Protein AF-A0A7V8LJP8-F1 (afdb_monomer_lite)

Foldseek 3Di:
DKFFLVLLLVLLVVVVVVLVVLVVQLVVLQVVLLVVLVVCLVVQQVQLVVQQVVLCVVQVVVVHDDDLQSNCVSNPACPVRDSHVCCVRPDDSPDTDDCVRGPDRPDDPNVLSVVVSVVSVPDDDGIDDPVVCVVVPNVVCVVSVVSRRVVRVD

Structure (mmCIF, N/CA/C/O backbone):
data_AF-A0A7V8LJP8-F1
#
_entry.id   AF-A0A7V8LJP8-F1
#
loop_
_atom_site.group_PDB
_atom_site.id
_atom_site.type_symbol
_atom_site.label_atom_id
_atom_site.label_alt_id
_atom_site.label_comp_id
_atom_site.label_asym_id
_atom_site.label_entity_id
_atom_site.label_seq_id
_atom_site.pdbx_PDB_ins_code
_atom_site.Cartn_x
_atom_site.Cartn_y
_atom_site.Cartn_z
_atom_site.occupancy
_atom_site.B_iso_or_equiv
_atom_site.auth_seq_id
_atom_site.auth_comp_id
_atom_site.auth_asym_id
_atom_site.auth_atom_id
_atom_site.pdbx_PDB_model_num
ATOM 1 N N . MET A 1 1 ? -11.365 -3.358 37.286 1.00 68.81 1 MET A N 1
ATOM 2 C CA . MET A 1 1 ? -11.426 -2.047 36.606 1.00 68.81 1 MET A CA 1
ATOM 3 C C . MET A 1 1 ? -12.723 -1.976 35.821 1.00 68.81 1 MET A C 1
ATOM 5 O O . MET A 1 1 ? -12.950 -2.861 34.997 1.00 68.81 1 MET A O 1
ATOM 9 N N . ALA A 1 2 ? -13.573 -1.001 36.137 1.00 78.75 2 ALA A N 1
ATOM 10 C CA . ALA A 1 2 ? -14.812 -0.727 35.414 1.00 78.75 2 ALA A CA 1
ATOM 11 C C . ALA A 1 2 ? -14.565 0.418 34.425 1.00 78.75 2 ALA A C 1
ATOM 13 O O . ALA A 1 2 ? -13.834 1.353 34.748 1.00 78.75 2 ALA A O 1
ATOM 14 N N . ILE A 1 3 ? -15.117 0.307 33.222 1.00 84.94 3 ILE A N 1
ATOM 15 C CA . ILE A 1 3 ? -15.003 1.303 32.156 1.00 84.94 3 ILE A CA 1
ATOM 16 C C . ILE A 1 3 ? -16.411 1.770 31.811 1.00 84.94 3 ILE A C 1
ATOM 18 O O . ILE A 1 3 ? -17.336 0.955 31.769 1.00 84.94 3 ILE A O 1
ATOM 22 N N . SER A 1 4 ? -16.564 3.068 31.560 1.00 88.56 4 SER A N 1
ATOM 23 C CA . SER A 1 4 ? -17.813 3.623 31.044 1.00 88.56 4 SER A CA 1
ATOM 24 C C . SER A 1 4 ? -18.151 3.022 29.673 1.00 88.56 4 SER A C 1
ATOM 26 O O . SER A 1 4 ? -17.306 2.957 28.776 1.00 88.56 4 SER A O 1
ATOM 28 N N . LYS A 1 5 ? -19.408 2.609 29.494 1.00 88.69 5 LYS A N 1
ATOM 29 C CA . LYS A 1 5 ? -19.963 2.161 28.210 1.00 88.69 5 LYS A CA 1
ATOM 30 C C . LYS A 1 5 ? -19.842 3.257 27.149 1.00 88.69 5 LYS A C 1
ATOM 32 O O . LYS A 1 5 ? -19.445 2.959 26.026 1.00 88.69 5 LYS A O 1
ATOM 37 N N . ALA A 1 6 ? -20.109 4.511 27.518 1.00 87.69 6 ALA A N 1
ATOM 38 C CA . ALA A 1 6 ? -19.940 5.657 26.627 1.00 87.69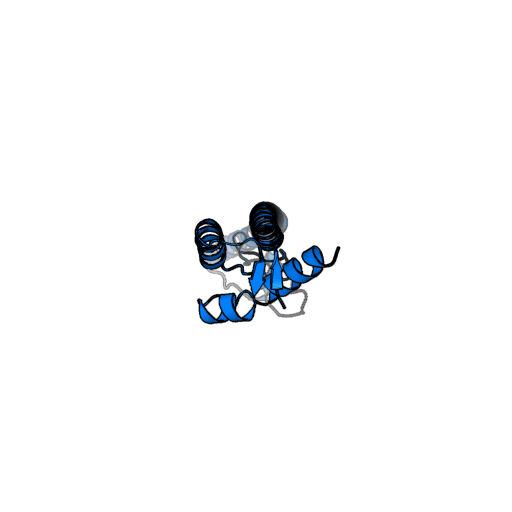 6 ALA A CA 1
ATOM 39 C C . ALA A 1 6 ? -18.472 5.823 26.202 1.00 87.69 6 ALA A C 1
ATOM 41 O O . ALA A 1 6 ? -18.187 5.900 25.013 1.00 87.69 6 ALA A O 1
ATOM 42 N N . ALA A 1 7 ? -17.525 5.734 27.145 1.00 87.25 7 ALA A N 1
ATOM 43 C CA . ALA A 1 7 ? -16.099 5.815 26.822 1.00 87.25 7 ALA A CA 1
ATOM 44 C C . ALA A 1 7 ? -15.635 4.676 25.895 1.00 87.25 7 ALA A C 1
ATOM 46 O O . ALA A 1 7 ? -14.795 4.888 25.023 1.00 87.25 7 ALA A O 1
ATOM 47 N N . LEU A 1 8 ? -16.172 3.460 26.052 1.00 88.69 8 LEU A N 1
ATOM 48 C CA . LEU A 1 8 ? -15.883 2.351 25.136 1.00 88.69 8 LEU A CA 1
ATOM 49 C C . LEU A 1 8 ? -16.423 2.617 23.730 1.00 88.69 8 LEU A C 1
ATOM 51 O O . LEU A 1 8 ? -15.702 2.382 22.761 1.00 88.69 8 LEU A O 1
ATOM 55 N N . LEU A 1 9 ? -17.659 3.106 23.616 1.00 90.62 9 LEU A N 1
ATOM 56 C CA . LEU A 1 9 ? -18.264 3.455 22.331 1.00 90.62 9 LEU A CA 1
ATOM 57 C C . LEU A 1 9 ? -17.465 4.556 21.622 1.00 90.62 9 LEU A C 1
ATOM 59 O O . LEU A 1 9 ? -17.111 4.372 20.459 1.00 90.62 9 LEU A O 1
ATOM 63 N N . ASP A 1 10 ? -17.076 5.613 22.334 1.00 90.44 10 ASP A N 1
ATOM 64 C CA . ASP A 1 10 ? -16.269 6.710 21.786 1.00 90.44 10 ASP A CA 1
ATOM 65 C C . ASP A 1 10 ? -14.908 6.224 21.263 1.00 90.44 10 ASP A C 1
ATOM 67 O O . ASP A 1 10 ? -14.459 6.611 20.176 1.00 90.44 10 ASP A O 1
ATOM 71 N N . VAL A 1 11 ? -14.233 5.332 21.998 1.00 91.00 11 VAL A N 1
ATOM 72 C CA . VAL A 1 11 ? -12.957 4.761 21.535 1.00 91.00 11 VAL A CA 1
ATOM 73 C C . VAL A 1 11 ? -13.160 3.853 20.328 1.00 91.00 11 VAL A C 1
ATOM 75 O O . VAL A 1 11 ? -12.351 3.891 19.402 1.00 91.00 11 VAL A O 1
ATOM 78 N N . ILE A 1 12 ? -14.225 3.049 20.293 1.00 92.62 12 ILE A N 1
ATOM 79 C CA . ILE A 1 12 ? -14.533 2.212 19.125 1.00 92.62 12 ILE A CA 1
ATOM 80 C C . ILE A 1 12 ? -14.776 3.090 17.897 1.00 92.62 12 ILE A C 1
ATOM 82 O O . ILE A 1 12 ? -14.183 2.845 16.846 1.00 92.62 12 ILE A O 1
ATOM 86 N N . GLU A 1 13 ? -15.602 4.127 18.019 1.00 92.56 13 GLU A N 1
ATOM 87 C CA . GLU A 1 13 ? -15.935 5.016 16.905 1.00 92.56 13 GLU A CA 1
ATOM 88 C C . GLU A 1 13 ? -14.720 5.795 16.407 1.00 92.56 13 GLU A C 1
ATOM 90 O O . GLU A 1 13 ? -14.461 5.817 15.202 1.00 92.56 13 GLU A O 1
ATOM 95 N N . SER A 1 14 ? -13.922 6.358 17.315 1.00 91.62 14 SER A N 1
ATOM 96 C CA . SER A 1 14 ? -12.677 7.040 16.948 1.00 91.62 14 SER A CA 1
ATOM 97 C C . SER A 1 14 ? -11.657 6.092 16.309 1.00 91.62 14 SER A C 1
ATOM 99 O O . SER A 1 14 ? -11.029 6.464 15.319 1.00 91.62 14 SER A O 1
ATOM 101 N N . THR A 1 15 ? -11.541 4.850 16.790 1.00 92.44 15 THR A N 1
ATOM 102 C CA . THR A 1 15 ? -10.647 3.832 16.206 1.00 92.44 15 THR A CA 1
ATOM 103 C C . THR A 1 15 ? -11.094 3.437 14.797 1.00 92.44 15 THR A C 1
ATOM 105 O O . THR A 1 15 ? -10.269 3.368 13.885 1.00 92.44 15 THR A O 1
ATOM 108 N N . LEU A 1 16 ? -12.394 3.207 14.585 1.00 93.44 16 LEU A N 1
ATOM 109 C CA . LEU A 1 16 ? -12.949 2.879 13.267 1.00 93.44 16 LEU A CA 1
ATOM 110 C C . LEU A 1 16 ? -12.799 4.043 12.279 1.00 93.44 16 LEU A C 1
ATOM 112 O O . LEU A 1 16 ? -12.453 3.827 11.112 1.00 93.44 16 LEU A O 1
ATOM 116 N N . LYS A 1 17 ? -13.018 5.276 12.747 1.00 94.06 17 LYS A N 1
ATOM 117 C CA . LYS A 1 17 ? -12.820 6.486 11.947 1.00 94.06 17 LYS A CA 1
ATOM 118 C C . LYS A 1 17 ? -11.356 6.638 11.535 1.00 94.06 17 LYS A C 1
ATOM 120 O O . LYS A 1 17 ? -11.082 6.734 10.342 1.00 94.06 17 LYS A O 1
ATOM 125 N N . ALA A 1 18 ? -10.427 6.558 12.489 1.00 92.44 18 ALA A N 1
ATOM 126 C CA . ALA A 1 18 ? -8.992 6.645 12.223 1.00 92.44 18 ALA A CA 1
ATOM 127 C C . ALA A 1 18 ? -8.522 5.555 11.247 1.00 92.44 18 ALA A C 1
ATOM 129 O O . ALA A 1 18 ? -7.752 5.829 10.332 1.00 92.44 18 ALA A O 1
ATOM 130 N N . HIS A 1 19 ? -9.037 4.329 11.374 1.00 93.50 19 HIS A N 1
ATOM 131 C CA . HIS A 1 19 ? -8.722 3.254 10.434 1.00 93.50 19 HIS A CA 1
ATOM 132 C C . HIS A 1 19 ? -9.230 3.536 9.015 1.00 93.50 19 HIS A C 1
ATOM 134 O O . HIS A 1 19 ? -8.542 3.243 8.040 1.00 93.50 19 HIS A O 1
ATOM 140 N N . THR A 1 20 ? -10.417 4.129 8.883 1.00 94.50 20 THR A N 1
ATOM 141 C CA . THR A 1 20 ? -10.967 4.532 7.580 1.00 94.50 20 THR A CA 1
ATOM 142 C C . THR A 1 20 ? -10.120 5.636 6.944 1.00 94.50 20 THR A C 1
ATOM 144 O O . THR A 1 20 ? -9.798 5.565 5.758 1.00 94.50 20 THR A O 1
ATOM 147 N N . GLU A 1 21 ? -9.707 6.629 7.731 1.00 94.94 21 GLU A N 1
ATOM 148 C CA . GLU A 1 21 ? -8.794 7.692 7.292 1.00 94.94 21 GLU A CA 1
ATOM 149 C C . GLU A 1 21 ? -7.428 7.119 6.880 1.00 94.94 21 GLU A C 1
ATOM 151 O O . GLU A 1 21 ? -6.903 7.473 5.823 1.00 94.94 21 GLU A O 1
ATOM 156 N N . ASP A 1 22 ? -6.886 6.164 7.643 1.00 93.38 22 ASP A N 1
ATOM 157 C CA . ASP A 1 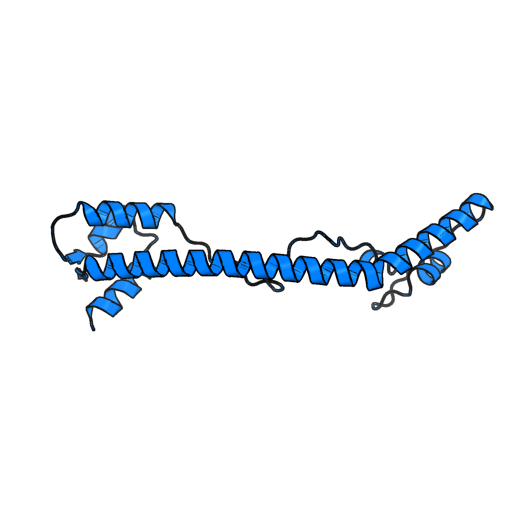22 ? -5.652 5.451 7.304 1.00 93.38 22 ASP A CA 1
ATOM 158 C C . ASP A 1 22 ? -5.773 4.685 5.978 1.00 93.38 22 ASP A C 1
ATOM 160 O O . ASP A 1 22 ? -4.836 4.710 5.176 1.00 93.38 22 ASP A O 1
ATOM 164 N N . GLN A 1 23 ? -6.910 4.027 5.720 1.00 94.62 23 GLN A N 1
ATOM 165 C CA . GLN A 1 23 ? -7.175 3.336 4.452 1.00 94.62 23 GLN A CA 1
ATOM 166 C C . GLN A 1 23 ? -7.240 4.310 3.271 1.00 94.62 23 GLN A C 1
ATOM 168 O O . GLN A 1 23 ? -6.668 4.038 2.212 1.00 94.62 23 GLN A O 1
ATOM 173 N N . GLN A 1 24 ? -7.919 5.446 3.442 1.00 95.62 24 GLN A N 1
ATOM 174 C CA . GLN A 1 24 ? -8.015 6.477 2.408 1.00 95.62 24 GLN A CA 1
ATOM 175 C C . GLN A 1 24 ? -6.649 7.096 2.110 1.00 95.62 24 GLN A C 1
ATOM 177 O O . GLN A 1 24 ? -6.269 7.191 0.940 1.00 95.62 24 GLN A O 1
ATOM 182 N N . ARG A 1 25 ? -5.885 7.440 3.156 1.00 96.06 25 ARG A N 1
ATOM 183 C CA . ARG A 1 25 ? -4.502 7.911 3.030 1.00 96.06 25 ARG A CA 1
ATOM 184 C C . ARG A 1 25 ? -3.657 6.894 2.274 1.00 96.06 25 ARG A C 1
ATOM 186 O O . ARG A 1 25 ? -3.040 7.249 1.277 1.00 96.06 25 ARG A O 1
ATOM 193 N N . TYR A 1 26 ? -3.662 5.636 2.715 1.00 95.31 26 TYR A N 1
ATOM 194 C CA . TYR A 1 26 ? -2.877 4.575 2.086 1.00 95.31 26 TYR A CA 1
ATOM 195 C C . TYR A 1 26 ? -3.211 4.436 0.601 1.00 95.31 26 TYR A C 1
ATOM 197 O O . TYR A 1 26 ? -2.311 4.417 -0.231 1.00 95.31 26 TYR A O 1
ATOM 205 N N . LYS A 1 27 ? -4.499 4.420 0.239 1.00 95.94 27 LYS A N 1
ATOM 206 C CA . LYS A 1 27 ? -4.924 4.355 -1.164 1.00 95.94 27 LYS A CA 1
ATOM 207 C C . LYS A 1 27 ? -4.382 5.529 -1.986 1.00 95.94 27 LYS A C 1
ATOM 209 O O . LYS A 1 27 ? -3.890 5.307 -3.090 1.00 95.94 27 LYS A O 1
ATOM 214 N N . ALA A 1 28 ? -4.463 6.752 -1.463 1.00 95.94 28 ALA A N 1
ATOM 215 C CA . ALA A 1 28 ? -3.953 7.938 -2.146 1.00 95.94 28 ALA A CA 1
ATOM 216 C C . ALA A 1 28 ? -2.422 7.897 -2.306 1.00 95.94 28 ALA A C 1
ATOM 218 O O . ALA A 1 28 ? -1.907 8.170 -3.389 1.00 95.94 28 ALA A O 1
ATOM 219 N N . GLU A 1 29 ? -1.697 7.496 -1.259 1.00 96.75 29 GLU A N 1
ATOM 220 C CA . GLU A 1 29 ? -0.236 7.362 -1.285 1.00 96.75 29 GLU A CA 1
ATOM 221 C C . GLU A 1 29 ? 0.229 6.263 -2.250 1.00 96.75 29 GLU A C 1
ATOM 223 O O . GLU A 1 29 ? 1.170 6.483 -3.011 1.00 96.75 29 GLU A O 1
ATOM 228 N N . VAL A 1 30 ? -0.446 5.107 -2.285 1.00 96.19 30 VAL A N 1
ATOM 229 C CA . VAL A 1 30 ? -0.160 4.034 -3.255 1.00 96.19 30 VAL A CA 1
ATOM 230 C C . VAL A 1 30 ? -0.352 4.537 -4.685 1.00 96.19 30 VAL A C 1
ATOM 232 O O . VAL A 1 30 ? 0.507 4.300 -5.531 1.00 96.19 30 VAL A O 1
ATOM 235 N N . GLN A 1 31 ? -1.443 5.257 -4.960 1.00 95.62 31 GLN A N 1
ATOM 236 C CA . GLN A 1 31 ? -1.709 5.810 -6.291 1.00 95.62 31 GLN A CA 1
ATOM 237 C C . GLN A 1 31 ? -0.645 6.831 -6.715 1.00 95.62 31 GLN A C 1
ATOM 239 O O . GLN A 1 31 ? -0.154 6.774 -7.844 1.00 95.62 31 GLN A O 1
ATOM 244 N N . ASP A 1 32 ? -0.255 7.740 -5.818 1.00 95.94 32 ASP A N 1
ATOM 245 C CA . ASP A 1 32 ? 0.817 8.705 -6.084 1.00 95.94 32 ASP A CA 1
ATOM 246 C C . ASP A 1 32 ? 2.165 8.009 -6.317 1.00 95.94 32 ASP A C 1
ATOM 248 O O . ASP A 1 32 ? 2.885 8.334 -7.265 1.00 95.94 32 ASP A O 1
ATOM 252 N N . TRP A 1 33 ? 2.484 7.003 -5.501 1.00 96.25 33 TRP A N 1
ATOM 253 C CA . TRP A 1 33 ? 3.706 6.222 -5.646 1.00 96.25 33 TRP A CA 1
ATOM 254 C C . TRP A 1 33 ? 3.741 5.458 -6.975 1.00 96.25 33 TRP A C 1
ATOM 256 O O . TRP A 1 33 ? 4.752 5.503 -7.677 1.00 96.25 33 TRP A O 1
ATOM 266 N N . GLN A 1 34 ? 2.638 4.812 -7.367 1.00 95.56 34 GLN A N 1
ATOM 267 C CA . GLN A 1 34 ? 2.522 4.104 -8.647 1.00 95.56 34 GLN A CA 1
ATOM 268 C C . GLN A 1 34 ? 2.670 5.058 -9.836 1.00 95.56 34 GLN A C 1
ATOM 270 O O . GLN A 1 34 ? 3.363 4.730 -10.801 1.00 95.56 34 GLN A O 1
ATOM 275 N N . ARG A 1 35 ? 2.081 6.259 -9.757 1.00 95.56 35 ARG A N 1
ATOM 276 C CA . ARG A 1 35 ? 2.255 7.305 -10.773 1.00 95.56 35 ARG A CA 1
ATOM 277 C C . ARG A 1 35 ? 3.725 7.699 -10.916 1.00 95.56 35 ARG A C 1
ATOM 279 O O . ARG A 1 35 ? 4.277 7.561 -12.002 1.00 95.56 35 ARG A O 1
ATOM 286 N N . LYS A 1 36 ? 4.379 8.101 -9.823 1.00 95.31 36 LYS A N 1
ATOM 287 C CA . LYS A 1 36 ? 5.800 8.500 -9.830 1.00 95.31 36 LYS A CA 1
ATOM 288 C C . LYS A 1 36 ? 6.709 7.374 -10.311 1.00 95.31 36 LYS A C 1
ATOM 290 O O . LYS A 1 36 ? 7.664 7.601 -11.050 1.00 95.31 36 LYS A O 1
ATOM 295 N N . ARG A 1 37 ? 6.410 6.136 -9.911 1.00 94.31 37 ARG A N 1
ATOM 296 C CA . ARG A 1 37 ? 7.132 4.948 -10.367 1.00 94.31 37 ARG A CA 1
ATOM 297 C C . ARG A 1 37 ? 7.002 4.760 -11.875 1.00 94.31 37 ARG A C 1
ATOM 299 O O . ARG A 1 37 ? 8.004 4.497 -12.531 1.00 94.31 37 ARG A O 1
ATOM 306 N N . ARG A 1 38 ? 5.799 4.898 -12.428 1.00 94.75 38 ARG A N 1
ATOM 307 C CA . ARG A 1 38 ? 5.568 4.817 -13.873 1.00 94.75 38 ARG A CA 1
ATOM 308 C C . ARG A 1 38 ? 6.278 5.937 -14.625 1.00 94.75 38 ARG A C 1
ATOM 310 O O . ARG A 1 38 ? 6.963 5.643 -15.595 1.00 94.75 38 ARG A O 1
ATOM 317 N N . GLU A 1 39 ? 6.184 7.175 -14.152 1.00 95.38 39 GLU A N 1
ATOM 318 C CA . GLU A 1 39 ? 6.892 8.321 -14.741 1.00 95.38 39 GLU A CA 1
ATOM 319 C C . GLU A 1 39 ? 8.407 8.074 -14.778 1.00 95.38 39 GLU A C 1
ATOM 321 O O . GLU A 1 39 ? 9.047 8.244 -15.815 1.00 95.38 39 GLU A O 1
ATOM 326 N N . LYS A 1 40 ? 8.978 7.566 -13.677 1.00 93.38 40 LYS A N 1
ATOM 327 C CA . LYS A 1 40 ? 10.390 7.170 -13.619 1.00 93.38 40 LYS A CA 1
ATOM 328 C C . LYS A 1 40 ? 10.720 6.057 -14.615 1.00 93.38 40 LYS A C 1
ATOM 330 O O . LYS A 1 40 ? 11.759 6.098 -15.267 1.00 93.38 40 LYS A O 1
ATOM 335 N N . TRP A 1 41 ? 9.847 5.062 -14.750 1.00 93.69 41 TRP A N 1
ATOM 336 C CA . TRP A 1 41 ? 10.036 3.964 -15.697 1.00 93.69 41 TRP A CA 1
ATOM 337 C C . TRP A 1 41 ? 10.035 4.462 -17.147 1.00 93.69 41 TRP A C 1
ATOM 339 O O . TRP A 1 41 ? 10.904 4.093 -17.937 1.00 93.69 41 TRP A O 1
ATOM 349 N N . GLU A 1 42 ? 9.092 5.337 -17.488 1.00 93.69 42 GLU A N 1
ATOM 350 C CA . GLU A 1 42 ? 8.976 5.942 -18.815 1.00 93.69 42 GLU A CA 1
ATOM 351 C C . GLU A 1 42 ? 10.174 6.839 -19.147 1.00 93.69 42 GLU A C 1
ATOM 353 O O . GLU A 1 42 ? 10.642 6.828 -20.286 1.00 93.69 42 GLU A O 1
ATOM 358 N N . ALA A 1 43 ? 10.712 7.558 -18.160 1.00 92.94 43 ALA A N 1
ATOM 359 C CA . ALA A 1 43 ? 11.880 8.415 -18.337 1.00 92.94 43 ALA A CA 1
ATOM 360 C C . ALA A 1 43 ? 13.204 7.632 -18.422 1.00 92.94 43 ALA A C 1
ATOM 362 O O . ALA A 1 43 ? 14.050 7.942 -19.259 1.00 92.94 43 ALA A O 1
ATOM 363 N N . GLU A 1 44 ? 13.407 6.624 -17.568 1.00 90.44 44 GLU A N 1
ATOM 364 C CA . GLU A 1 44 ? 14.712 5.965 -17.407 1.00 90.44 44 GLU A CA 1
ATOM 365 C C . GLU A 1 44 ? 14.800 4.611 -18.122 1.00 90.44 44 GLU A C 1
ATOM 367 O O . GLU A 1 44 ? 15.770 4.338 -18.834 1.00 90.44 44 GLU A O 1
ATOM 372 N N . ALA A 1 45 ? 13.801 3.746 -17.937 1.00 90.75 45 ALA A N 1
ATOM 373 C CA . ALA A 1 45 ? 13.842 2.365 -18.410 1.00 90.75 45 ALA A CA 1
ATOM 374 C C . ALA A 1 45 ? 13.433 2.250 -19.884 1.00 90.75 45 ALA A C 1
ATOM 376 O O . ALA A 1 45 ? 14.117 1.587 -20.666 1.00 90.75 45 ALA A O 1
ATOM 377 N N . VAL A 1 46 ? 12.355 2.924 -20.299 1.00 91.94 46 VAL A N 1
ATOM 378 C CA . VAL A 1 46 ? 11.818 2.810 -21.669 1.00 91.94 46 VAL A CA 1
ATOM 379 C C . VAL A 1 46 ? 12.842 3.170 -22.754 1.00 91.94 46 VAL A C 1
ATOM 381 O O . VAL A 1 46 ? 12.962 2.389 -23.704 1.00 91.94 46 VAL A O 1
ATOM 384 N N . PRO A 1 47 ? 13.611 4.275 -22.668 1.00 92.12 47 PRO A N 1
ATOM 385 C CA . PRO A 1 47 ? 14.610 4.597 -23.688 1.00 92.12 47 PRO A CA 1
ATOM 386 C C . PRO A 1 47 ? 15.695 3.521 -23.811 1.00 92.12 47 PRO A C 1
ATOM 388 O O . PRO A 1 47 ? 16.070 3.146 -24.921 1.00 92.12 47 PRO A O 1
ATOM 391 N N . ARG A 1 48 ? 16.144 2.963 -22.681 1.00 91.12 48 ARG A N 1
ATOM 392 C CA . ARG A 1 48 ? 17.161 1.901 -22.637 1.00 91.12 48 ARG A CA 1
ATOM 393 C C . ARG A 1 48 ? 16.634 0.588 -23.210 1.00 91.12 48 ARG A C 1
ATOM 395 O O . ARG A 1 48 ? 17.318 -0.061 -23.993 1.00 91.12 48 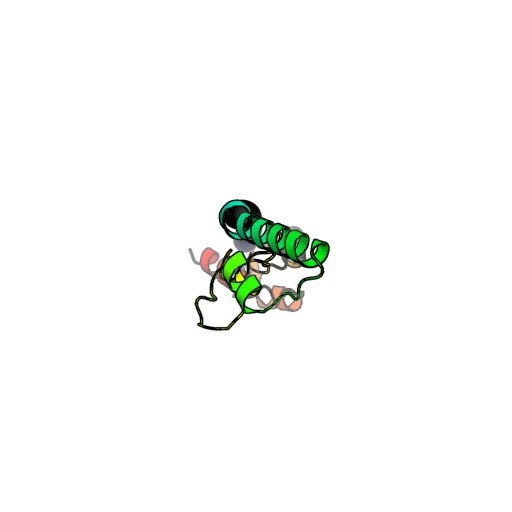ARG A O 1
ATOM 402 N N . LEU A 1 49 ? 15.389 0.228 -22.898 1.00 91.19 49 LEU A N 1
ATOM 403 C CA . LEU A 1 49 ? 14.732 -0.949 -23.475 1.00 91.19 49 LEU A CA 1
ATOM 404 C C . LEU A 1 49 ? 14.518 -0.806 -24.989 1.00 91.19 49 LEU A C 1
ATOM 406 O O . LEU A 1 49 ? 14.681 -1.781 -25.721 1.00 91.19 49 LEU A O 1
ATOM 410 N N . ARG A 1 50 ? 14.191 0.399 -25.476 1.00 93.31 50 ARG A N 1
ATOM 411 C CA . ARG A 1 50 ? 14.117 0.683 -26.920 1.00 93.31 50 ARG A CA 1
ATOM 412 C C . ARG A 1 50 ? 15.484 0.551 -27.585 1.00 93.31 50 ARG A C 1
ATOM 414 O O . ARG A 1 50 ? 15.580 -0.158 -28.578 1.00 93.31 50 ARG A O 1
ATOM 421 N N . SER A 1 51 ? 16.523 1.145 -26.999 1.00 92.56 51 SER A N 1
ATOM 422 C CA . SER A 1 51 ? 17.911 1.015 -27.465 1.00 92.56 51 SER A CA 1
ATOM 423 C C . SER A 1 51 ? 18.338 -0.455 -27.570 1.00 92.56 51 SER A C 1
ATOM 425 O O . SER A 1 51 ? 18.806 -0.901 -28.618 1.00 92.56 51 SER A O 1
ATOM 427 N N . LEU A 1 52 ? 18.067 -1.251 -26.528 1.00 92.50 52 LEU A N 1
ATOM 428 C CA . LEU A 1 52 ? 18.327 -2.691 -26.526 1.00 92.50 52 LEU A CA 1
ATOM 429 C C . LEU A 1 52 ? 17.570 -3.414 -27.644 1.00 92.50 52 LEU A C 1
ATOM 431 O O . LEU A 1 52 ? 18.168 -4.186 -28.391 1.00 92.50 52 LEU A O 1
ATOM 435 N N . ARG A 1 53 ? 16.265 -3.159 -27.785 1.00 94.44 53 ARG A N 1
ATOM 436 C CA . ARG A 1 53 ? 15.439 -3.750 -28.848 1.00 94.44 53 ARG A CA 1
ATOM 437 C C . ARG A 1 53 ? 15.986 -3.413 -30.235 1.00 94.44 53 ARG A C 1
ATOM 439 O O . ARG A 1 53 ? 16.043 -4.296 -31.091 1.00 94.44 53 ARG A O 1
ATOM 446 N N . ASP A 1 54 ? 16.359 -2.161 -30.469 1.00 96.06 54 ASP A N 1
ATOM 447 C CA . ASP A 1 54 ? 16.812 -1.682 -31.776 1.00 96.06 54 ASP A CA 1
ATOM 448 C C . ASP A 1 54 ? 18.188 -2.273 -32.130 1.00 96.06 54 ASP A C 1
ATOM 450 O O . ASP A 1 54 ? 18.386 -2.744 -33.257 1.00 96.06 54 ASP A O 1
ATOM 454 N N . MET A 1 55 ? 19.095 -2.370 -31.150 1.00 95.06 55 MET A N 1
ATOM 455 C CA . MET A 1 55 ? 20.378 -3.069 -31.288 1.00 95.06 55 MET A CA 1
ATOM 456 C C . MET A 1 55 ? 20.175 -4.553 -31.614 1.00 95.06 55 MET A C 1
ATOM 458 O O . MET A 1 55 ? 20.708 -5.038 -32.617 1.00 95.06 55 MET A O 1
ATOM 462 N N . LEU A 1 56 ? 19.351 -5.261 -30.828 1.00 95.25 56 LEU A N 1
ATOM 463 C CA . LEU A 1 56 ? 19.048 -6.679 -31.052 1.00 95.25 56 LEU A CA 1
ATOM 464 C C . LEU A 1 56 ? 18.449 -6.899 -32.442 1.00 95.25 56 LEU A C 1
ATOM 466 O O . LEU A 1 56 ? 18.892 -7.774 -33.180 1.00 95.25 56 LEU A O 1
ATOM 470 N N . THR A 1 57 ? 17.481 -6.072 -32.835 1.00 96.62 57 THR A N 1
ATOM 471 C CA . THR A 1 57 ? 16.839 -6.159 -34.154 1.00 96.62 57 THR A CA 1
ATOM 472 C C . THR A 1 57 ? 17.858 -5.993 -35.278 1.00 96.62 57 THR A C 1
ATOM 474 O O . THR A 1 57 ? 17.825 -6.746 -36.251 1.00 96.62 57 THR A O 1
ATOM 477 N N . THR A 1 58 ? 18.770 -5.029 -35.149 1.00 96.69 58 THR A N 1
ATOM 478 C CA . THR A 1 58 ? 19.794 -4.743 -36.162 1.00 96.69 58 THR A CA 1
ATOM 479 C C . THR A 1 58 ? 20.776 -5.903 -36.301 1.00 96.69 58 THR A C 1
ATOM 481 O O . THR A 1 58 ? 20.983 -6.398 -37.411 1.00 96.69 58 THR A O 1
ATOM 484 N N . LYS A 1 59 ? 21.332 -6.395 -35.187 1.00 96.19 59 LYS A N 1
ATOM 485 C CA . LYS A 1 59 ? 22.317 -7.485 -35.210 1.00 96.19 59 LYS A CA 1
ATOM 486 C C . LYS A 1 59 ? 21.722 -8.804 -35.681 1.00 96.19 59 LYS A C 1
ATOM 488 O O . LYS A 1 59 ? 22.310 -9.463 -36.535 1.00 96.19 59 LYS A O 1
ATOM 493 N N . LEU A 1 60 ? 20.539 -9.162 -35.182 1.00 95.50 60 LEU A N 1
ATOM 494 C CA . LEU A 1 60 ? 19.889 -10.419 -35.553 1.00 95.50 60 LEU A CA 1
ATOM 495 C C . LEU A 1 60 ? 19.491 -10.435 -37.034 1.00 95.50 60 LEU A C 1
ATOM 497 O O . LEU A 1 60 ? 19.686 -11.449 -37.698 1.00 95.50 60 LEU A O 1
ATOM 501 N N . LYS A 1 61 ? 19.018 -9.309 -37.590 1.00 96.38 61 LYS A N 1
ATOM 502 C CA . LYS A 1 61 ? 18.756 -9.193 -39.038 1.00 96.38 61 LYS A CA 1
ATOM 503 C C . LYS A 1 61 ? 20.021 -9.327 -39.883 1.00 96.38 61 LYS A C 1
ATOM 505 O O . LYS A 1 61 ? 19.955 -9.866 -40.981 1.00 96.38 61 LYS A O 1
ATOM 510 N N . ALA A 1 62 ? 21.155 -8.853 -39.377 1.00 96.06 62 ALA A N 1
ATOM 511 C CA . ALA A 1 62 ? 22.452 -8.980 -40.034 1.00 96.06 62 ALA A CA 1
ATOM 512 C C . ALA A 1 62 ? 23.124 -10.352 -39.810 1.00 96.06 62 ALA A C 1
ATOM 514 O O . ALA A 1 62 ? 24.246 -10.552 -40.270 1.00 96.06 62 ALA A O 1
ATOM 515 N N . GLY A 1 63 ? 22.485 -11.284 -39.087 1.00 95.56 63 GLY A N 1
ATOM 516 C CA . GLY A 1 63 ? 23.076 -12.581 -38.733 1.00 95.56 63 GLY A CA 1
ATOM 517 C C . GLY A 1 63 ? 24.283 -12.477 -37.792 1.00 95.56 63 GLY A C 1
ATOM 518 O O . GLY A 1 63 ? 25.099 -13.393 -37.731 1.00 95.56 63 GLY A O 1
ATOM 519 N N . GLN A 1 64 ? 24.431 -11.356 -37.082 1.00 95.94 64 GLN A N 1
ATOM 520 C CA . GLN A 1 64 ? 25.549 -11.104 -36.179 1.00 95.94 64 GLN A CA 1
ATOM 521 C C . GLN A 1 64 ? 25.294 -11.681 -34.786 1.00 95.94 64 GLN A C 1
ATOM 523 O O . GLN A 1 64 ? 24.169 -11.690 -34.283 1.00 95.94 64 GLN A O 1
ATOM 528 N N . VAL A 1 65 ? 26.375 -12.098 -34.127 1.00 94.44 65 VAL A N 1
ATOM 529 C CA . VAL A 1 65 ? 26.347 -12.526 -32.725 1.00 94.44 65 VAL A CA 1
ATOM 530 C C . VAL A 1 65 ? 26.135 -11.311 -31.815 1.00 94.44 65 VAL A C 1
ATOM 532 O O . VAL A 1 65 ? 26.776 -10.271 -31.983 1.00 94.44 65 VAL A O 1
ATOM 535 N N . VAL A 1 66 ? 25.240 -11.456 -30.837 1.00 92.81 66 VAL A N 1
ATOM 536 C CA . VAL A 1 66 ? 25.022 -10.478 -29.764 1.00 92.81 66 VAL A CA 1
ATOM 537 C C . VAL A 1 66 ? 25.922 -10.837 -28.588 1.00 92.81 66 VAL A C 1
ATOM 539 O O . VAL A 1 66 ? 25.899 -11.972 -28.114 1.00 92.81 66 VAL A O 1
ATOM 542 N N . THR A 1 67 ? 26.705 -9.874 -28.113 1.00 89.81 67 THR A N 1
ATOM 543 C CA . THR A 1 67 ? 27.616 -10.044 -26.977 1.00 89.81 67 THR A CA 1
ATOM 544 C C . THR A 1 67 ? 27.121 -9.293 -25.742 1.00 89.81 67 THR A C 1
ATOM 546 O O . THR A 1 67 ? 26.327 -8.356 -25.831 1.00 89.81 67 THR A O 1
ATOM 549 N N . ASP A 1 68 ? 27.646 -9.657 -24.573 1.00 85.19 68 ASP A N 1
ATOM 550 C CA . ASP A 1 68 ? 27.358 -8.964 -23.309 1.00 85.19 68 ASP A CA 1
ATOM 551 C C . ASP A 1 68 ? 27.768 -7.488 -23.326 1.00 85.19 68 ASP A C 1
ATOM 553 O O . ASP A 1 68 ? 27.110 -6.645 -22.710 1.00 85.19 68 ASP A O 1
ATOM 557 N N . LYS A 1 69 ? 28.838 -7.171 -24.063 1.00 86.31 69 LYS A N 1
ATOM 558 C CA . LYS A 1 69 ? 29.296 -5.797 -24.266 1.00 86.31 69 LYS A CA 1
ATOM 559 C C . LYS A 1 69 ? 28.247 -4.980 -25.017 1.00 86.31 69 LYS A C 1
ATOM 561 O O . LYS A 1 69 ? 27.923 -3.887 -24.575 1.00 86.31 69 LYS A O 1
ATOM 566 N N . ASP A 1 70 ? 27.664 -5.537 -26.078 1.00 89.06 70 ASP A N 1
ATOM 567 C CA . ASP A 1 70 ? 26.616 -4.855 -26.851 1.00 89.06 70 ASP A CA 1
ATOM 568 C C . ASP A 1 70 ? 25.378 -4.569 -25.999 1.00 89.06 70 ASP A C 1
ATOM 570 O O . ASP A 1 70 ? 24.772 -3.503 -26.097 1.00 89.06 70 ASP A O 1
ATOM 574 N N . ILE A 1 71 ? 24.999 -5.527 -25.146 1.00 88.81 71 ILE A N 1
ATOM 575 C CA . ILE A 1 71 ? 23.884 -5.353 -24.213 1.00 88.81 71 ILE A CA 1
ATOM 576 C C . ILE A 1 71 ? 24.205 -4.200 -23.261 1.00 88.81 71 ILE A C 1
ATOM 578 O O . ILE A 1 71 ? 23.401 -3.278 -23.153 1.00 88.81 71 ILE A O 1
ATOM 582 N N . SER A 1 72 ? 25.380 -4.215 -22.628 1.00 86.50 72 SER A N 1
ATOM 583 C CA . SER A 1 72 ? 25.818 -3.166 -21.695 1.00 86.50 72 SER A CA 1
ATOM 584 C C . SER A 1 72 ? 25.916 -1.785 -22.342 1.00 86.50 72 SER A C 1
ATOM 586 O O . SER A 1 72 ? 25.523 -0.798 -21.729 1.00 86.50 72 SER A O 1
ATOM 588 N N . GLU A 1 73 ? 26.378 -1.688 -23.587 1.00 86.62 73 GLU A N 1
ATOM 589 C CA . GLU A 1 73 ? 26.392 -0.425 -24.334 1.00 86.62 73 GLU A CA 1
ATOM 590 C C . GLU A 1 73 ? 24.970 0.094 -24.599 1.00 86.62 73 GLU A C 1
ATOM 592 O O . GLU A 1 73 ? 24.725 1.297 -24.515 1.00 86.62 73 GLU A O 1
ATOM 597 N N . ALA A 1 74 ? 24.010 -0.800 -24.855 1.00 88.69 74 ALA A N 1
ATOM 598 C CA . ALA A 1 74 ? 22.631 -0.419 -25.152 1.00 88.69 74 ALA A CA 1
ATOM 599 C C . ALA A 1 74 ? 21.827 0.024 -23.915 1.00 88.69 74 ALA A C 1
ATOM 601 O O . ALA A 1 74 ? 21.003 0.937 -24.024 1.00 88.69 74 ALA A O 1
ATOM 602 N N . ILE A 1 75 ? 22.038 -0.612 -22.754 1.00 88.25 75 ILE A N 1
ATOM 603 C CA . ILE A 1 75 ? 21.272 -0.346 -21.515 1.00 88.25 75 ILE A CA 1
ATOM 604 C C . ILE A 1 75 ? 22.067 0.378 -20.417 1.00 88.25 75 ILE A C 1
ATOM 606 O O . ILE A 1 75 ? 21.519 0.677 -19.350 1.00 88.25 75 ILE A O 1
ATOM 610 N N . GLY A 1 76 ? 23.334 0.691 -20.678 1.00 82.19 76 GLY A N 1
ATOM 611 C CA . GLY A 1 76 ? 24.270 1.272 -19.721 1.00 82.19 76 GLY A CA 1
ATOM 612 C C . GLY A 1 76 ? 24.921 0.231 -18.808 1.00 82.19 76 GLY A C 1
ATOM 613 O O . GLY A 1 76 ? 24.455 -0.902 -18.688 1.00 82.19 76 GLY A O 1
ATOM 614 N N . THR A 1 77 ? 26.001 0.640 -18.147 1.00 73.31 77 THR A N 1
ATOM 615 C CA . THR A 1 77 ? 26.739 -0.188 -17.186 1.00 73.31 77 THR A CA 1
ATOM 616 C C . THR A 1 77 ? 25.979 -0.314 -15.872 1.00 73.31 77 THR A C 1
ATOM 618 O O . THR A 1 77 ? 25.282 0.613 -15.453 1.00 73.31 77 THR A O 1
ATOM 621 N N . ASP A 1 78 ? 26.119 -1.468 -15.228 1.00 72.44 78 ASP A N 1
ATOM 622 C CA . ASP A 1 78 ? 25.571 -1.708 -13.901 1.00 72.44 78 ASP A CA 1
ATOM 623 C C . ASP A 1 78 ? 26.273 -0.801 -12.865 1.00 72.44 78 ASP A C 1
ATOM 625 O O . ASP A 1 78 ? 27.510 -0.747 -12.864 1.00 72.44 78 ASP A O 1
ATOM 629 N N . PRO A 1 79 ? 25.531 -0.082 -11.999 1.00 72.44 79 PRO A N 1
ATOM 630 C CA . PRO A 1 79 ? 26.109 0.716 -10.915 1.00 72.44 79 PRO A CA 1
ATOM 631 C C . PRO A 1 79 ? 27.022 -0.084 -9.977 1.00 72.44 79 PRO A C 1
ATOM 633 O O . PRO A 1 79 ? 27.963 0.479 -9.421 1.00 72.44 79 PRO A O 1
ATOM 636 N N . ASP A 1 80 ? 26.772 -1.385 -9.831 1.00 76.06 80 ASP A N 1
ATOM 637 C CA . ASP A 1 80 ? 27.505 -2.293 -8.949 1.00 76.06 80 ASP A CA 1
ATOM 638 C C . ASP A 1 80 ? 28.700 -2.970 -9.651 1.00 76.06 80 ASP A C 1
ATOM 640 O O . ASP A 1 80 ? 29.365 -3.832 -9.076 1.00 76.06 80 ASP A O 1
ATOM 644 N N . GLY A 1 81 ? 28.997 -2.592 -10.901 1.00 66.75 81 GLY A N 1
ATOM 645 C CA . GLY A 1 81 ? 30.168 -3.071 -11.643 1.00 66.75 81 GLY A CA 1
ATOM 646 C C . GLY A 1 81 ? 30.011 -4.451 -12.292 1.00 66.75 81 GLY A C 1
ATOM 647 O O . GLY A 1 81 ? 30.987 -4.993 -12.813 1.00 66.75 81 GLY A O 1
ATOM 648 N N . TYR A 1 82 ? 28.804 -5.024 -12.302 1.00 66.50 82 TYR A N 1
ATOM 649 C CA . TYR A 1 82 ? 28.513 -6.265 -13.024 1.00 66.50 82 TYR A CA 1
ATOM 650 C C . TYR A 1 82 ? 28.352 -6.041 -14.535 1.00 66.50 82 TYR A C 1
ATOM 652 O O . TYR A 1 82 ? 28.001 -4.962 -15.012 1.00 66.50 82 TYR A O 1
ATOM 660 N N . SER A 1 83 ? 28.575 -7.097 -15.321 1.00 62.41 83 SER A N 1
ATOM 661 C CA . SER A 1 83 ? 28.598 -7.038 -16.788 1.00 62.41 83 SER A CA 1
ATOM 662 C C . SER A 1 83 ? 27.223 -6.885 -17.461 1.00 62.41 83 SER A C 1
ATOM 664 O O . SER A 1 83 ? 27.157 -6.998 -18.683 1.00 62.41 83 SER A O 1
ATOM 666 N N . ARG A 1 84 ? 26.122 -6.660 -16.717 1.00 65.94 84 ARG A N 1
ATOM 667 C CA . ARG A 1 84 ? 24.753 -6.550 -17.268 1.00 65.94 84 ARG A CA 1
ATOM 668 C C . ARG A 1 84 ? 23.800 -5.752 -16.360 1.00 65.94 84 ARG A C 1
ATOM 670 O O . ARG A 1 84 ? 23.234 -6.310 -15.429 1.00 65.94 84 ARG A O 1
ATOM 677 N N . ASN A 1 85 ? 23.481 -4.511 -16.728 1.00 74.56 85 ASN A N 1
ATOM 678 C CA . ASN A 1 85 ? 22.530 -3.630 -16.020 1.00 74.56 85 ASN A CA 1
ATOM 679 C C . ASN A 1 85 ? 21.038 -3.999 -16.222 1.00 74.56 85 ASN A C 1
ATOM 681 O O . ASN A 1 85 ? 20.159 -3.137 -16.201 1.00 74.56 85 ASN A O 1
ATOM 685 N N . VAL A 1 86 ? 20.727 -5.266 -16.521 1.00 77.75 86 VAL A N 1
ATOM 686 C CA . VAL A 1 86 ? 19.392 -5.686 -16.995 1.00 77.75 86 VAL A CA 1
ATOM 687 C C . VAL A 1 86 ? 18.338 -5.488 -15.907 1.00 77.75 86 VAL A C 1
ATOM 689 O O . VAL A 1 86 ? 17.304 -4.880 -16.164 1.00 77.75 86 VAL A O 1
ATOM 692 N N . SER A 1 87 ? 18.619 -5.911 -14.676 1.00 78.00 87 SER A N 1
ATOM 693 C CA . SER A 1 87 ? 17.711 -5.779 -13.524 1.00 78.00 87 SER A CA 1
ATOM 694 C C . SER A 1 87 ? 17.289 -4.329 -13.252 1.00 78.00 87 SER A C 1
ATOM 696 O O . SER A 1 87 ? 16.125 -4.064 -12.942 1.00 78.00 87 SER A O 1
ATOM 698 N N . TYR A 1 88 ? 18.209 -3.383 -13.426 1.00 78.12 88 TYR A N 1
ATOM 699 C CA . TYR A 1 88 ? 17.993 -1.950 -13.220 1.00 78.12 88 TYR A CA 1
ATOM 700 C C . TYR A 1 88 ? 17.18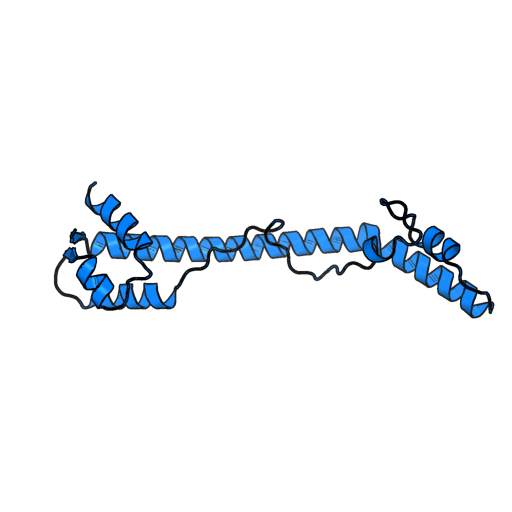5 -1.273 -14.330 1.00 78.12 88 TYR A C 1
ATOM 702 O O . TYR A 1 88 ? 16.704 -0.154 -14.138 1.00 78.12 88 TYR A O 1
ATOM 710 N N . VAL A 1 89 ? 16.991 -1.936 -15.473 1.00 83.19 89 VAL A N 1
ATOM 711 C CA . VAL A 1 89 ? 16.194 -1.408 -16.594 1.00 83.19 89 VAL A CA 1
ATOM 712 C C . VAL A 1 89 ? 14.937 -2.230 -16.884 1.00 83.19 89 VAL A C 1
ATOM 714 O O . VAL A 1 89 ? 14.015 -1.718 -17.509 1.00 83.19 89 VAL A O 1
ATOM 717 N N . THR A 1 90 ? 14.846 -3.477 -16.412 1.00 83.44 90 THR A N 1
ATOM 718 C CA . THR A 1 90 ? 13.689 -4.367 -16.633 1.00 83.44 90 THR A CA 1
ATOM 719 C C . THR A 1 90 ? 12.759 -4.475 -15.424 1.00 83.44 90 THR A C 1
ATOM 721 O O . THR A 1 90 ? 12.005 -5.441 -15.305 1.00 83.44 90 THR A O 1
ATOM 724 N N . TRP A 1 91 ? 12.799 -3.524 -14.492 1.00 87.00 91 TRP A N 1
ATOM 725 C CA . TRP A 1 91 ? 11.886 -3.526 -13.350 1.00 87.00 91 TRP A CA 1
ATOM 726 C C . TRP A 1 91 ? 10.450 -3.181 -13.771 1.00 87.00 91 TRP A C 1
ATOM 728 O O . TRP A 1 91 ? 10.214 -2.460 -14.742 1.00 87.00 91 TRP A O 1
ATOM 738 N N . SER A 1 92 ? 9.471 -3.705 -13.025 1.00 86.75 92 SER A N 1
ATOM 739 C CA . SER A 1 92 ? 8.051 -3.513 -13.338 1.00 86.75 92 SER A CA 1
ATOM 740 C C . SER A 1 92 ? 7.543 -2.136 -12.883 1.00 86.75 92 SER A C 1
ATOM 742 O O . SER A 1 92 ? 7.688 -1.797 -11.697 1.00 86.75 92 SER A O 1
ATOM 744 N N . PRO A 1 93 ? 6.893 -1.354 -13.769 1.00 90.06 93 PRO A N 1
ATOM 745 C CA . PRO A 1 93 ? 6.255 -0.094 -13.391 1.00 90.06 93 PRO A CA 1
ATOM 746 C C . PRO A 1 93 ? 4.993 -0.301 -12.543 1.00 90.06 93 PRO A C 1
ATOM 748 O O . PRO A 1 93 ? 4.603 0.604 -11.815 1.00 90.06 93 PRO A O 1
ATOM 751 N N . ASN A 1 94 ? 4.381 -1.490 -12.601 1.00 88.88 94 ASN A N 1
ATOM 752 C CA . ASN A 1 94 ? 3.109 -1.817 -11.944 1.00 88.88 94 ASN A CA 1
ATOM 753 C C . ASN A 1 94 ? 3.296 -2.644 -10.664 1.00 88.88 94 ASN A C 1
ATOM 755 O O . ASN A 1 94 ? 2.454 -3.473 -10.333 1.00 88.88 94 ASN A O 1
ATOM 759 N N . SER A 1 95 ? 4.432 -2.499 -9.986 1.00 89.62 95 SER A N 1
ATOM 760 C CA . SER A 1 95 ? 4.632 -3.133 -8.681 1.00 89.62 95 SER A CA 1
ATOM 761 C C . SER A 1 95 ? 3.758 -2.474 -7.615 1.00 89.62 95 SER A C 1
ATOM 763 O O . SER A 1 95 ? 3.375 -1.315 -7.756 1.00 89.62 95 SER A O 1
ATOM 765 N N . ASP A 1 96 ? 3.508 -3.194 -6.527 1.00 90.94 96 ASP A N 1
ATOM 766 C CA . ASP A 1 96 ? 3.004 -2.600 -5.293 1.00 90.94 96 ASP A CA 1
ATOM 767 C C . ASP A 1 96 ? 4.163 -2.048 -4.451 1.00 90.94 96 ASP A C 1
ATOM 769 O O . ASP A 1 96 ? 5.288 -2.562 -4.534 1.00 90.94 96 ASP A O 1
ATOM 773 N N . PRO A 1 97 ? 3.924 -0.997 -3.649 1.00 92.94 97 PRO A N 1
ATOM 774 C CA . PRO A 1 97 ? 4.943 -0.466 -2.76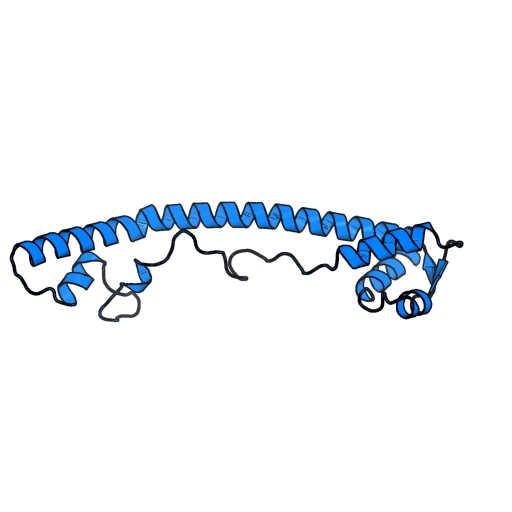4 1.00 92.94 97 PRO A CA 1
ATOM 775 C C . PRO A 1 97 ? 5.241 -1.430 -1.613 1.00 92.94 97 PRO A C 1
ATOM 777 O O . PRO A 1 97 ? 4.348 -2.035 -1.018 1.00 92.94 97 PRO A O 1
ATOM 780 N N . GLY A 1 98 ? 6.516 -1.519 -1.248 1.00 91.31 98 GLY A N 1
ATOM 781 C CA . GLY A 1 98 ? 6.962 -2.145 -0.011 1.00 91.31 98 GLY A CA 1
ATOM 782 C C . GLY A 1 98 ? 6.636 -1.301 1.227 1.00 91.31 98 GLY A C 1
ATOM 783 O O . GLY A 1 98 ? 6.319 -0.113 1.142 1.00 91.31 98 GLY A O 1
ATOM 784 N N . TYR A 1 99 ? 6.789 -1.906 2.410 1.00 88.19 99 TYR A N 1
ATOM 785 C CA . TYR A 1 99 ? 6.490 -1.275 3.707 1.00 88.19 99 TYR A CA 1
ATOM 786 C C . TYR A 1 99 ? 7.309 -0.005 3.999 1.00 88.19 99 TYR A C 1
ATOM 788 O O . TYR A 1 99 ? 6.906 0.821 4.814 1.00 88.19 99 TYR A O 1
ATOM 796 N N . ASN A 1 100 ? 8.478 0.131 3.367 1.00 90.62 100 ASN A N 1
ATOM 797 C CA . ASN A 1 100 ? 9.382 1.274 3.487 1.00 90.62 100 ASN A CA 1
ATOM 798 C C . ASN A 1 100 ? 9.095 2.386 2.463 1.00 90.62 100 ASN A C 1
ATOM 800 O O . ASN A 1 100 ? 9.721 3.439 2.527 1.00 90.62 100 ASN A O 1
ATOM 804 N N . GLN A 1 101 ? 8.187 2.151 1.513 1.00 92.19 101 GLN A N 1
ATOM 805 C CA . GLN A 1 101 ? 7.842 3.090 0.443 1.00 92.19 101 GLN A CA 1
ATOM 806 C C . GLN A 1 101 ? 6.505 3.776 0.704 1.00 92.19 101 GLN A C 1
ATOM 808 O O . GLN A 1 101 ? 6.388 4.981 0.502 1.00 92.19 101 GLN A O 1
ATOM 813 N N . VAL A 1 102 ? 5.517 3.012 1.174 1.00 94.25 102 VAL A N 1
ATOM 814 C CA . VAL A 1 102 ? 4.222 3.528 1.621 1.00 94.25 102 VAL A CA 1
ATOM 815 C C . VAL A 1 102 ? 3.892 2.879 2.957 1.00 94.25 102 VAL A C 1
ATOM 817 O O . VAL A 1 102 ? 3.968 1.655 3.098 1.00 94.25 102 VAL A O 1
ATOM 820 N N . LYS A 1 103 ? 3.534 3.693 3.954 1.00 92.88 103 LYS A N 1
ATOM 821 C CA . LYS A 1 103 ? 3.258 3.198 5.304 1.00 92.88 103 LYS A CA 1
ATOM 822 C C . LYS A 1 103 ? 1.985 2.341 5.281 1.00 92.88 103 LYS A C 1
ATOM 824 O O . LYS A 1 103 ? 0.921 2.871 4.961 1.00 92.88 103 LYS A O 1
ATOM 829 N N . PRO A 1 104 ? 2.049 1.050 5.648 1.00 91.44 104 PRO A N 1
ATOM 830 C CA . PRO A 1 104 ? 0.886 0.178 5.583 1.00 91.44 104 PRO A CA 1
ATOM 831 C C . PRO A 1 104 ? -0.186 0.590 6.596 1.00 91.44 104 PRO A C 1
ATOM 833 O O . PRO A 1 104 ? 0.111 1.144 7.659 1.00 91.44 104 PRO A O 1
ATOM 836 N N . VAL A 1 105 ? -1.439 0.265 6.276 1.00 91.00 105 VAL A N 1
ATOM 837 C CA . VAL A 1 105 ? -2.561 0.417 7.207 1.00 91.00 105 VAL A CA 1
ATOM 838 C C . VAL A 1 105 ? -2.381 -0.573 8.365 1.00 91.00 105 VAL A C 1
ATOM 840 O O . VAL A 1 105 ? -2.215 -1.772 8.112 1.00 91.00 105 VAL A O 1
ATOM 843 N N . PRO A 1 106 ? -2.427 -0.124 9.632 1.00 86.50 106 PRO A N 1
ATOM 844 C CA . PRO A 1 106 ? -2.411 -1.029 10.773 1.00 86.50 106 PRO A CA 1
ATOM 845 C C . PRO A 1 106 ? -3.558 -2.037 10.688 1.00 86.50 106 PRO A C 1
ATOM 847 O O . PRO A 1 106 ? -4.701 -1.679 10.396 1.00 86.50 106 PRO A O 1
ATOM 850 N N . ARG A 1 107 ? -3.267 -3.312 10.961 1.00 86.69 107 ARG A N 1
ATOM 851 C CA . ARG A 1 107 ? -4.296 -4.353 10.967 1.00 86.69 107 ARG A CA 1
ATOM 852 C C . ARG A 1 107 ? -5.275 -4.090 12.109 1.00 86.69 107 ARG A C 1
ATOM 854 O O . ARG A 1 107 ? -4.877 -4.076 13.270 1.00 86.69 107 ARG A O 1
ATOM 861 N N . LEU A 1 108 ? -6.550 -3.942 11.766 1.00 88.38 108 LEU A N 1
ATOM 862 C CA . LEU A 1 108 ? -7.637 -3.744 12.715 1.00 88.38 108 LEU A CA 1
ATOM 863 C C . LEU A 1 108 ? -8.724 -4.796 12.486 1.00 88.38 108 LEU A C 1
ATOM 865 O O . LEU A 1 108 ? -9.133 -5.036 11.352 1.00 88.38 108 LEU A O 1
ATOM 869 N N . ASP A 1 109 ? -9.201 -5.417 13.563 1.00 89.62 109 ASP A N 1
ATOM 870 C CA . ASP A 1 109 ? -10.321 -6.360 13.510 1.00 89.62 109 ASP A CA 1
ATOM 871 C C . ASP A 1 109 ? -11.656 -5.598 13.539 1.00 89.62 109 ASP A C 1
ATOM 873 O O . ASP A 1 109 ? -12.323 -5.476 14.569 1.00 89.62 109 ASP A O 1
ATOM 877 N N . VAL A 1 110 ? -12.007 -5.011 12.393 1.00 91.00 110 VAL A N 1
ATOM 878 C CA . VAL A 1 110 ? -13.245 -4.236 12.212 1.00 91.00 110 VAL A CA 1
ATOM 879 C C . VAL A 1 110 ? -14.504 -5.054 12.552 1.00 91.00 110 VAL A C 1
ATOM 881 O O . VAL A 1 110 ? -15.364 -4.519 13.257 1.00 91.00 110 VAL A O 1
ATOM 884 N N . PRO A 1 111 ? -14.645 -6.333 12.133 1.00 91.44 111 PRO A N 1
ATOM 885 C CA . PRO A 1 111 ? -15.782 -7.161 12.534 1.00 91.44 111 PRO A CA 1
ATOM 886 C C . PRO A 1 111 ? -15.923 -7.291 14.052 1.00 91.44 111 PRO A C 1
ATOM 888 O O . PRO A 1 111 ? -17.017 -7.080 14.573 1.00 91.44 111 PRO A O 1
ATOM 891 N N . MET A 1 112 ? -14.827 -7.566 14.767 1.00 90.25 112 MET A N 1
ATOM 892 C CA . MET A 1 112 ? -14.846 -7.700 16.227 1.00 90.25 112 MET A CA 1
ATOM 893 C C . MET A 1 112 ? -15.222 -6.383 16.923 1.00 90.25 112 MET A C 1
ATOM 895 O O . MET A 1 112 ? -15.966 -6.390 17.902 1.00 90.25 112 MET A O 1
ATOM 899 N N . LEU A 1 113 ? -14.756 -5.239 16.412 1.00 91.81 113 LEU A N 1
ATOM 900 C CA . LEU A 1 113 ? -15.132 -3.921 16.941 1.00 91.81 113 LEU A CA 1
ATOM 901 C C . LEU A 1 113 ? -16.612 -3.605 16.733 1.00 91.81 113 LEU A C 1
ATOM 903 O O . LEU A 1 113 ? -17.260 -3.086 17.641 1.00 91.81 113 LEU A O 1
ATOM 907 N N . ASN A 1 114 ? -17.163 -3.947 15.568 1.00 92.19 114 ASN A N 1
ATOM 908 C CA . ASN A 1 114 ? -18.588 -3.775 15.298 1.00 92.19 114 ASN A CA 1
ATOM 909 C C . ASN A 1 114 ? -19.441 -4.711 16.161 1.00 92.19 114 ASN A C 1
ATOM 911 O O . ASN A 1 114 ? -20.453 -4.278 16.705 1.00 92.19 114 ASN A O 1
ATOM 915 N N . GLN A 1 115 ? -19.009 -5.960 16.357 1.00 91.44 115 GLN A N 1
ATOM 916 C CA . GLN A 1 115 ? -19.663 -6.891 17.281 1.00 91.44 115 GLN A CA 1
ATOM 917 C C . GLN A 1 115 ? -19.657 -6.359 18.714 1.00 91.44 115 GLN A C 1
ATOM 919 O O . GLN A 1 115 ? -20.691 -6.397 19.378 1.00 91.44 115 GLN A O 1
ATOM 924 N N . LEU A 1 116 ? -18.528 -5.811 19.176 1.00 90.88 116 LEU A N 1
ATOM 925 C CA . LEU A 1 116 ? -18.446 -5.174 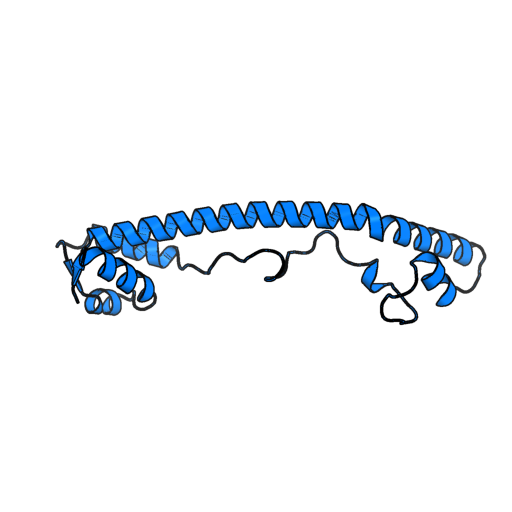20.486 1.00 90.88 116 LEU A CA 1
ATOM 926 C C . LEU A 1 116 ? -19.399 -3.976 20.574 1.00 90.88 116 LEU A C 1
ATOM 928 O O . LEU A 1 116 ? -20.148 -3.873 21.540 1.00 90.88 116 LEU A O 1
ATOM 932 N N . LYS A 1 117 ? -19.428 -3.103 19.559 1.00 90.94 117 LYS A N 1
ATOM 933 C CA . LYS A 1 117 ? -20.354 -1.961 19.500 1.00 90.94 117 LYS A CA 1
ATOM 934 C C . LYS A 1 117 ? -21.814 -2.411 19.621 1.00 90.94 117 LYS A C 1
ATOM 936 O O . LYS A 1 117 ? -22.564 -1.855 20.423 1.00 90.94 117 LYS A O 1
ATOM 941 N N . SER A 1 118 ? -22.207 -3.442 18.874 1.00 89.81 118 SER A N 1
ATOM 942 C CA . SER A 1 118 ? -23.552 -4.021 18.941 1.00 89.81 118 SER A CA 1
ATOM 943 C C . SER A 1 118 ? -23.842 -4.651 20.304 1.00 89.81 118 SER A C 1
ATOM 945 O O . SER A 1 118 ? -24.896 -4.382 20.873 1.00 89.81 118 SER A O 1
ATOM 947 N N . ALA A 1 119 ? -22.915 -5.424 20.872 1.00 88.44 119 ALA A N 1
ATOM 948 C CA . ALA A 1 119 ? -23.088 -6.019 22.197 1.00 88.44 119 ALA A CA 1
ATOM 949 C C . ALA A 1 119 ? -23.284 -4.940 23.271 1.00 88.44 119 ALA A C 1
ATOM 951 O O . ALA A 1 119 ? -24.228 -5.013 24.056 1.00 88.44 119 ALA A O 1
ATOM 952 N N . LEU A 1 120 ? -22.454 -3.891 23.247 1.00 88.94 120 LEU A N 1
ATOM 953 C CA . LEU A 1 120 ? -22.570 -2.758 24.161 1.00 88.94 120 LEU A CA 1
ATOM 954 C C . LEU A 1 120 ? -23.944 -2.097 24.059 1.00 88.94 120 LEU A C 1
ATOM 956 O O . LEU A 1 120 ? -24.491 -1.734 25.091 1.00 88.94 120 LEU A O 1
ATOM 960 N N . SER A 1 121 ? -24.540 -1.984 22.869 1.00 84.94 121 SER A N 1
ATOM 961 C CA . SER A 1 121 ? -25.863 -1.362 22.710 1.00 84.94 121 SER A CA 1
ATOM 962 C C . SER A 1 121 ? -27.000 -2.101 23.432 1.00 84.94 121 SER A C 1
ATOM 964 O O . SER A 1 121 ? -27.942 -1.447 23.868 1.00 84.94 121 SER A O 1
ATOM 966 N N . VAL A 1 122 ? -26.880 -3.421 23.620 1.00 85.81 122 VAL A N 1
ATOM 967 C CA . VAL A 1 122 ? -27.919 -4.281 24.224 1.00 85.81 122 VAL A CA 1
ATOM 968 C C . VAL A 1 122 ? -27.712 -4.483 25.728 1.00 85.81 122 VAL A C 1
ATOM 970 O O . VAL A 1 122 ? -28.651 -4.808 26.443 1.00 85.81 122 VAL A O 1
ATOM 973 N N . ILE A 1 123 ? -26.487 -4.304 26.223 1.00 83.19 123 ILE A N 1
ATOM 974 C CA . ILE A 1 123 ? -26.179 -4.497 27.642 1.00 83.19 123 ILE A CA 1
ATOM 975 C C . ILE A 1 123 ? -26.730 -3.337 28.466 1.00 83.19 123 ILE A C 1
ATOM 977 O O . ILE A 1 123 ? -26.400 -2.171 28.214 1.00 83.19 123 ILE A O 1
ATOM 981 N N . ASP A 1 124 ? -27.509 -3.694 29.483 1.00 78.62 124 ASP A N 1
ATOM 982 C CA . ASP A 1 124 ? -27.975 -2.784 30.518 1.00 78.62 124 ASP A CA 1
ATOM 983 C C . ASP A 1 124 ? -26.836 -2.404 31.473 1.00 78.62 124 ASP A C 1
ATOM 985 O O . ASP A 1 124 ? -26.021 -3.238 31.878 1.00 78.62 124 ASP A O 1
ATOM 989 N N . GLY A 1 125 ? -26.800 -1.127 31.850 1.00 79.62 125 GLY A N 1
ATOM 990 C CA . GLY A 1 125 ? -25.796 -0.557 32.745 1.00 79.62 125 GLY A CA 1
ATOM 991 C C . GLY A 1 125 ? -24.739 0.294 32.036 1.00 79.62 125 GLY A C 1
ATOM 992 O O . GLY A 1 125 ? -24.320 0.033 30.908 1.00 79.62 125 GLY A O 1
ATOM 993 N N . ASP A 1 126 ? -24.284 1.328 32.744 1.00 82.94 126 ASP A N 1
ATOM 994 C CA . ASP A 1 126 ? -23.352 2.330 32.210 1.00 82.94 126 ASP A CA 1
ATOM 995 C C . ASP A 1 126 ? -21.882 1.943 32.374 1.00 82.94 126 ASP A C 1
ATOM 997 O O . ASP A 1 126 ? -20.997 2.592 31.814 1.00 82.94 126 ASP A O 1
ATOM 1001 N N . THR A 1 127 ? -21.596 0.888 33.139 1.00 85.81 127 THR A N 1
ATOM 1002 C CA . THR A 1 127 ? -20.228 0.455 33.429 1.00 85.81 127 THR A CA 1
ATOM 1003 C C . THR A 1 127 ? -20.048 -1.029 33.175 1.00 85.81 127 THR A C 1
ATOM 1005 O O . THR A 1 127 ? -20.884 -1.853 33.539 1.00 85.81 127 THR A O 1
ATOM 1008 N N . ILE A 1 128 ? -18.927 -1.378 32.546 1.00 86.25 128 ILE A N 1
ATOM 1009 C CA . ILE A 1 128 ? -18.582 -2.758 32.209 1.00 86.25 128 ILE A CA 1
ATOM 1010 C C . ILE A 1 128 ? -17.155 -3.046 32.669 1.00 86.25 128 ILE A C 1
ATOM 1012 O O . ILE A 1 128 ? -16.245 -2.227 32.527 1.00 86.25 128 ILE A O 1
ATOM 1016 N N . SER A 1 129 ? -16.944 -4.233 33.239 1.00 86.94 129 SER A N 1
ATOM 1017 C CA . SER A 1 129 ? -15.611 -4.676 33.641 1.00 86.94 129 SER A CA 1
ATOM 1018 C C . SER A 1 129 ? -14.834 -5.279 32.467 1.00 86.94 129 SER A C 1
ATOM 1020 O O . SER A 1 129 ? -15.378 -6.001 31.631 1.00 86.94 129 SER A O 1
ATOM 1022 N N . VAL A 1 130 ? -13.519 -5.045 32.434 1.00 84.00 130 VAL A N 1
ATOM 1023 C CA . VAL A 1 130 ? -12.621 -5.633 31.416 1.00 84.00 130 VAL A CA 1
ATOM 1024 C C . VAL A 1 130 ? -12.639 -7.168 31.446 1.00 84.00 130 VAL A C 1
ATOM 1026 O O . VAL A 1 130 ? -12.511 -7.819 30.406 1.00 84.00 130 VAL A O 1
ATOM 1029 N N . SER A 1 131 ? -12.824 -7.759 32.630 1.00 85.00 131 SER A N 1
ATOM 1030 C CA . SER A 1 131 ? -12.952 -9.208 32.796 1.00 85.00 131 SER A CA 1
ATOM 1031 C C . SER A 1 131 ? -14.217 -9.748 32.130 1.00 85.00 131 SER A C 1
ATOM 1033 O O . SER A 1 131 ? -14.129 -10.771 31.457 1.00 85.00 131 SER A O 1
ATOM 1035 N N . ALA A 1 132 ? -15.350 -9.040 32.233 1.00 85.12 132 ALA A N 1
ATOM 1036 C CA . ALA A 1 132 ? -16.585 -9.418 31.543 1.00 85.12 132 ALA A CA 1
ATOM 1037 C C . ALA A 1 132 ? -16.412 -9.368 30.015 1.00 85.12 132 ALA A C 1
ATOM 1039 O O . ALA A 1 132 ? -16.704 -10.343 29.329 1.00 85.12 132 ALA A O 1
ATOM 1040 N N . LEU A 1 133 ? -15.817 -8.291 29.485 1.00 85.56 133 LEU A N 1
ATOM 1041 C CA . LEU A 1 133 ? -15.522 -8.168 28.048 1.00 85.56 133 LEU A CA 1
ATOM 1042 C C . LEU A 1 133 ? -14.604 -9.288 27.540 1.00 85.56 133 LEU A C 1
ATOM 1044 O O . LEU A 1 133 ? -14.798 -9.817 26.447 1.00 85.56 133 LEU A O 1
ATOM 1048 N N . SER A 1 134 ? -13.615 -9.681 28.344 1.00 85.69 134 SER A N 1
ATOM 1049 C CA . SER A 1 134 ? -12.712 -10.783 27.998 1.00 85.69 134 SER A CA 1
ATOM 1050 C C . SER A 1 134 ? -13.427 -12.138 28.000 1.00 85.69 134 SER A C 1
ATOM 1052 O O . SER A 1 134 ? -13.185 -12.942 27.100 1.00 85.69 134 SER A O 1
ATOM 1054 N N . GLN A 1 135 ? -14.321 -12.380 28.966 1.00 86.25 135 GLN A N 1
ATOM 1055 C CA . GLN A 1 135 ? -15.141 -13.597 29.041 1.00 86.25 135 GLN A CA 1
ATOM 1056 C C . GLN A 1 135 ? -16.129 -13.708 27.876 1.00 86.25 135 GLN A C 1
ATOM 1058 O O . GLN A 1 135 ? -16.381 -14.809 27.397 1.00 86.25 135 GLN A O 1
ATOM 1063 N N . TRP A 1 136 ? -16.624 -12.582 27.362 1.00 85.12 136 TRP A N 1
ATOM 1064 C CA . TRP A 1 136 ? -17.475 -12.533 26.167 1.00 85.12 136 TRP A CA 1
ATOM 1065 C C . TRP A 1 136 ? -16.717 -12.698 24.843 1.00 85.12 136 TRP A C 1
ATOM 1067 O O . TRP A 1 136 ? -17.320 -12.630 23.778 1.00 85.12 136 TRP A O 1
ATOM 1077 N N . GLY A 1 137 ? -15.402 -12.931 24.891 1.00 86.38 137 GLY A N 1
ATOM 1078 C CA . GLY A 1 137 ? -14.590 -13.231 23.710 1.00 86.38 137 GLY A CA 1
ATOM 1079 C C . GLY A 1 137 ? -13.804 -12.046 23.149 1.00 86.38 137 GLY A C 1
ATOM 1080 O O . GLY A 1 137 ? -12.977 -12.240 22.259 1.00 86.38 137 GLY A O 1
ATOM 1081 N N . PHE A 1 138 ? -13.934 -10.842 23.714 1.00 89.00 138 PHE A N 1
ATOM 1082 C CA . PHE A 1 138 ? -13.247 -9.636 23.226 1.00 89.00 138 PHE A CA 1
ATOM 1083 C C . PHE A 1 138 ? -11.820 -9.459 23.772 1.00 89.00 138 PHE A C 1
ATOM 1085 O O . PHE A 1 138 ? -11.270 -8.358 23.770 1.00 89.00 138 PHE A O 1
ATOM 1092 N N . ARG A 1 139 ? -11.173 -10.541 24.223 1.00 84.56 139 ARG A N 1
ATOM 1093 C CA . ARG A 1 139 ? -9.819 -10.526 24.816 1.00 84.56 139 ARG A CA 1
ATOM 1094 C C . ARG A 1 139 ? -8.748 -9.872 23.927 1.00 84.56 139 ARG A C 1
ATOM 1096 O O . ARG A 1 139 ? -7.809 -9.265 24.434 1.00 84.56 139 ARG A O 1
ATOM 1103 N N . ASN A 1 140 ? -8.912 -9.946 22.606 1.00 83.31 140 ASN A N 1
ATOM 1104 C CA . ASN A 1 140 ? -7.974 -9.379 21.630 1.00 83.31 140 ASN A CA 1
ATOM 1105 C C . ASN A 1 140 ? -8.068 -7.845 21.519 1.00 83.31 140 ASN A C 1
ATOM 1107 O O . ASN A 1 140 ? -7.190 -7.217 20.932 1.00 83.31 140 ASN A O 1
ATOM 1111 N N . LEU A 1 141 ? -9.094 -7.230 22.115 1.00 85.38 141 LEU A N 1
ATOM 1112 C CA . LEU A 1 141 ? -9.301 -5.780 22.148 1.00 85.38 141 LEU A CA 1
ATOM 1113 C C . LEU A 1 141 ? -8.742 -5.132 23.426 1.00 85.38 141 LEU A C 1
ATOM 1115 O O . LEU A 1 141 ? -9.079 -3.999 23.757 1.00 85.38 141 LEU A O 1
ATOM 1119 N N . GLY A 1 142 ? -7.846 -5.817 24.144 1.00 82.44 142 GLY A N 1
ATOM 1120 C CA . GLY A 1 142 ? -7.259 -5.307 25.388 1.00 82.44 142 GLY A CA 1
ATOM 1121 C C . GLY A 1 142 ? -6.575 -3.938 25.257 1.00 82.44 142 GLY A C 1
ATOM 1122 O O . GLY A 1 142 ? -6.586 -3.162 26.211 1.00 82.44 142 GLY A O 1
ATOM 1123 N N . PHE A 1 143 ? -6.019 -3.607 24.083 1.00 84.12 143 PHE A N 1
ATOM 1124 C CA . PHE A 1 143 ? -5.470 -2.270 23.814 1.00 84.12 143 PHE A CA 1
ATOM 1125 C C . PHE A 1 143 ? -6.560 -1.188 23.858 1.00 84.12 143 PHE A C 1
ATOM 1127 O O . PHE A 1 143 ? -6.357 -0.138 24.460 1.00 84.12 143 PHE A O 1
ATOM 1134 N N . LEU A 1 144 ? -7.737 -1.484 23.302 1.00 85.44 144 LEU A N 1
ATOM 1135 C CA . LEU A 1 144 ? -8.878 -0.578 23.250 1.00 85.44 144 LEU A CA 1
ATOM 1136 C C . LEU A 1 144 ? -9.450 -0.337 24.648 1.00 85.44 144 LEU A C 1
ATOM 1138 O O . LEU A 1 144 ? -9.753 0.797 25.013 1.00 85.44 144 LEU A O 1
ATOM 1142 N N . PHE A 1 145 ? -9.523 -1.386 25.470 1.00 84.94 145 PHE A N 1
ATOM 1143 C CA . PHE A 1 145 ? -9.983 -1.265 26.855 1.00 84.94 145 PHE A CA 1
ATOM 1144 C C . PHE A 1 145 ? -9.049 -0.398 27.698 1.00 84.94 145 PHE A C 1
ATOM 1146 O O . PHE A 1 145 ? -9.525 0.394 28.504 1.00 84.94 145 PHE A O 1
ATOM 1153 N N . LYS A 1 146 ? -7.728 -0.491 27.488 1.00 82.62 146 LYS A N 1
ATOM 1154 C CA . LYS A 1 146 ? -6.760 0.402 28.145 1.00 82.62 146 LYS A CA 1
ATOM 1155 C C . LYS A 1 146 ? -6.971 1.863 27.739 1.00 82.62 146 LYS A C 1
ATOM 1157 O O . LYS A 1 146 ? -6.949 2.727 28.611 1.00 82.62 146 LYS A O 1
ATOM 1162 N N . SER A 1 147 ? -7.219 2.139 26.460 1.00 81.50 147 SER A N 1
ATOM 1163 C CA . SER A 1 147 ? -7.510 3.496 25.978 1.00 81.50 147 SER A CA 1
ATOM 1164 C C . SER A 1 147 ? -8.820 4.054 26.552 1.00 81.50 147 SER A C 1
ATOM 1166 O O . SER A 1 147 ? -8.846 5.184 27.033 1.00 81.50 147 SER A O 1
ATOM 1168 N N . ALA A 1 148 ? -9.889 3.255 26.589 1.00 80.25 148 ALA A N 1
ATOM 1169 C CA . ALA A 1 148 ? -11.180 3.671 27.150 1.00 80.25 148 ALA A CA 1
ATOM 1170 C C . ALA A 1 148 ? -11.131 3.880 28.675 1.00 80.25 148 ALA A C 1
ATOM 1172 O O . ALA A 1 148 ? -11.726 4.814 29.213 1.00 80.25 148 ALA A O 1
ATOM 1173 N N . ALA A 1 149 ? -10.368 3.043 29.377 1.00 77.38 149 ALA A N 1
ATOM 1174 C CA . ALA A 1 149 ? -10.085 3.192 30.798 1.00 77.38 149 ALA A CA 1
ATOM 1175 C C . ALA A 1 149 ? -9.396 4.526 31.134 1.00 77.38 149 ALA A C 1
ATOM 1177 O O . ALA A 1 149 ? -9.746 5.155 32.127 1.00 77.38 149 ALA A O 1
ATOM 1178 N N . GLN A 1 150 ? -8.445 4.973 30.309 1.00 78.75 150 GLN A N 1
ATOM 1179 C CA . GLN A 1 150 ? -7.757 6.258 30.497 1.00 78.75 150 GLN A CA 1
ATOM 1180 C C . GLN A 1 150 ? -8.687 7.460 30.296 1.00 78.75 150 GLN A C 1
ATOM 1182 O O . GLN A 1 150 ? -8.522 8.472 30.971 1.00 78.75 150 GLN A O 1
ATOM 1187 N N . LEU A 1 151 ? -9.673 7.346 29.402 1.00 71.75 151 LEU A N 1
ATOM 1188 C CA . LEU A 1 151 ? -10.697 8.375 29.203 1.00 71.75 151 LEU A CA 1
ATOM 1189 C C . LEU A 1 151 ? -11.706 8.433 30.352 1.00 71.75 151 LEU A C 1
ATOM 1191 O O . LEU A 1 151 ? -12.211 9.505 30.639 1.00 71.75 151 LEU A O 1
ATOM 1195 N N . SER A 1 152 ? -11.964 7.310 31.029 1.00 62.41 152 SER A N 1
ATOM 1196 C CA . SER A 1 152 ? -12.900 7.248 32.166 1.00 62.41 152 SER A CA 1
ATOM 1197 C C . SER A 1 152 ? -12.329 7.815 33.479 1.00 62.41 152 SER A C 1
ATOM 1199 O O . SER A 1 152 ? -13.056 7.899 34.462 1.00 62.41 152 SER A O 1
ATOM 1201 N N . ILE A 1 153 ? -11.027 8.129 33.529 1.00 60.34 153 ILE A N 1
ATOM 1202 C CA . ILE A 1 153 ? -10.335 8.700 34.706 1.00 60.34 153 ILE A CA 1
ATOM 1203 C C . ILE A 1 153 ? -10.214 10.235 34.595 1.00 60.34 153 ILE A C 1
ATOM 1205 O O . ILE A 1 153 ? -9.862 10.895 35.572 1.00 60.34 153 ILE A O 1
ATOM 1209 N N . LYS A 1 154 ? -10.497 10.801 33.416 1.00 46.41 154 LYS A N 1
ATOM 1210 C CA . LYS A 1 154 ? -10.615 12.247 33.200 1.00 46.41 154 LYS A CA 1
ATOM 1211 C C . LYS A 1 154 ? -12.036 12.715 33.476 1.00 46.41 154 LYS A C 1
ATOM 1213 O O . LYS A 1 154 ? -12.151 13.865 33.945 1.00 46.41 154 LYS A O 1
#

pLDDT: mean 87.66, std 8.33, range [46.41, 96.75]

Sequence (154 aa):
MAISKAALLDVIESTLKAHTEDQQRYKAEVQDWQRKRREKWEAEAVPRLRSLRDMLTTKLKAGQVVTDKDISEAIGTDPDGYSRNVSYVTWSPNSDPGYNQVKPVPRLDVPMLNQLKSALSVIDGDTISVSALSQWGFRNLGFLFKSAAQLSIK

Radius of gyration: 28.11 Å; chains: 1; bounding box: 58×26×77 Å

Organism: NCBI:txid83262

Secondary structure (DSSP, 8-state):
-EEEHHHHHHHHHHHHHHHHHHHHHHHHHHHHHHHHHHHHIIIIIHHHHHHHHHHHHHHHHTTPPP-HHHHHHHH---TTS-S--HHHHS--TTPPPPTTTSPPPPP--HHHHHHHHHHHHHS-SSEEEHHHHHHTTGGGGHHHHHHHHHHTT-